Protein AF-A0A7J7LJ25-F1 (afdb_monomer)

Mean predicted aligned error: 8.18 Å

pLDDT: mean 85.28, std 13.76, range [39.88, 95.25]

Secondary structure (DSSP, 8-state):
-EETTEEP-TT--EEEEEE-TTS-EEEEESS-EEEEES-----S------SS------

Radius of gyration: 17.88 Å; Cα contacts (8 Å, |Δi|>4): 57; chains: 1; bounding box: 58×24×29 Å

Sequence (58 aa):
MSLRRIDFHTVESPQAILKAPDGSLSLKTNKGNINGLSHIMFATGHRPDTKGNGSSCN

Foldseek 3Di:
DDDPNDDDDPPWDFDDWDQDPVRWIWTQTPVGIDTRHNDDDDPPDDDPPPPPDPPPDD

Organism: NCBI:txid39325

Structure (mmCIF, N/CA/C/O backbone):
data_AF-A0A7J7LJ25-F1
#
_entry.id   AF-A0A7J7LJ25-F1
#
loop_
_atom_site.group_PDB
_atom_site.id
_atom_site.type_symbol
_atom_site.label_atom_id
_atom_site.label_alt_id
_atom_site.label_comp_id
_atom_site.label_asym_id
_atom_site.label_entity_id
_at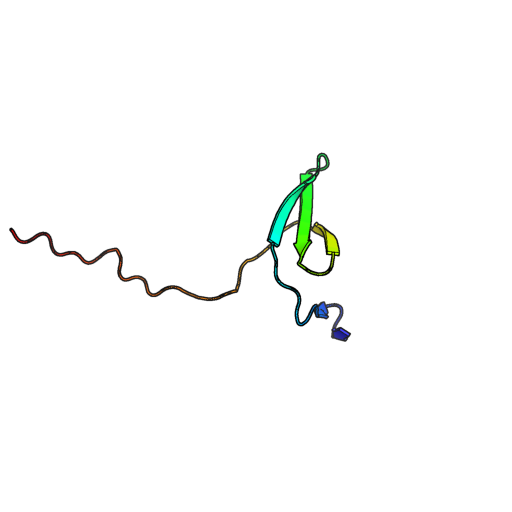om_site.label_seq_id
_atom_site.pdbx_PDB_ins_code
_atom_site.Cartn_x
_atom_site.Cartn_y
_atom_site.Cartn_z
_atom_site.occupancy
_atom_site.B_iso_or_equiv
_atom_site.auth_seq_id
_atom_site.auth_comp_id
_atom_site.auth_asym_id
_atom_site.auth_atom_id
_atom_site.pdbx_PDB_model_num
ATOM 1 N N . MET A 1 1 ? -13.682 -1.841 -6.384 1.00 69.56 1 MET A N 1
ATOM 2 C CA . MET A 1 1 ? -14.222 -3.078 -7.003 1.00 69.56 1 MET A CA 1
ATOM 3 C C . MET A 1 1 ? -13.794 -4.227 -6.117 1.00 69.56 1 MET A C 1
ATOM 5 O O . MET A 1 1 ? -12.623 -4.241 -5.772 1.00 69.56 1 MET A O 1
ATOM 9 N N . SER A 1 2 ? -14.690 -5.123 -5.708 1.00 79.44 2 SER A N 1
ATOM 10 C CA . SER A 1 2 ? -14.337 -6.216 -4.798 1.00 79.44 2 SER A CA 1
ATOM 11 C C . SER A 1 2 ? -14.361 -7.561 -5.525 1.00 79.44 2 SER A C 1
ATOM 13 O O . SER A 1 2 ? -15.305 -7.873 -6.249 1.00 79.44 2 SER A O 1
ATOM 15 N N . LEU A 1 3 ? -13.309 -8.367 -5.370 1.00 85.75 3 LEU A N 1
ATOM 16 C CA . LEU A 1 3 ? -13.264 -9.741 -5.878 1.00 85.75 3 LEU A CA 1
ATOM 17 C C . LEU A 1 3 ? -12.702 -10.644 -4.787 1.00 85.75 3 LEU A C 1
ATOM 19 O O . LEU A 1 3 ? -11.659 -10.344 -4.220 1.00 85.75 3 LEU A O 1
ATOM 23 N N . ARG A 1 4 ? -13.383 -11.752 -4.474 1.00 91.25 4 ARG A N 1
ATOM 24 C CA . ARG A 1 4 ? -12.947 -12.702 -3.428 1.00 91.25 4 ARG A CA 1
ATOM 25 C C . ARG A 1 4 ? -12.610 -12.025 -2.083 1.00 91.25 4 ARG A C 1
ATOM 27 O O . ARG A 1 4 ? -11.672 -12.438 -1.412 1.00 91.25 4 ARG A O 1
ATOM 34 N N . ARG A 1 5 ? -13.396 -11.013 -1.684 1.00 90.50 5 ARG A N 1
ATOM 35 C CA . ARG A 1 5 ? -13.194 -10.196 -0.462 1.00 90.50 5 ARG A CA 1
ATOM 36 C C . ARG A 1 5 ? -11.935 -9.314 -0.470 1.00 90.50 5 ARG A C 1
ATOM 38 O O . ARG A 1 5 ? -11.510 -8.858 0.584 1.00 90.50 5 ARG A O 1
ATOM 45 N N . ILE A 1 6 ? -11.349 -9.080 -1.640 1.00 89.81 6 ILE A N 1
ATOM 46 C CA . ILE A 1 6 ? -10.251 -8.136 -1.838 1.00 89.81 6 ILE A CA 1
ATOM 47 C C . ILE A 1 6 ? -10.827 -6.887 -2.486 1.00 89.81 6 ILE A C 1
ATOM 49 O O . ILE A 1 6 ? -11.422 -6.978 -3.563 1.00 89.81 6 ILE A O 1
ATOM 53 N N . ASP A 1 7 ? -10.634 -5.740 -1.844 1.00 90.06 7 ASP A N 1
ATOM 54 C CA . ASP A 1 7 ? -10.998 -4.441 -2.394 1.00 90.06 7 ASP A CA 1
ATOM 55 C C . ASP A 1 7 ? -9.854 -3.866 -3.225 1.00 90.06 7 ASP A C 1
ATOM 57 O O . ASP A 1 7 ? -8.741 -3.633 -2.752 1.00 90.06 7 ASP A O 1
ATOM 61 N N . PHE A 1 8 ? -10.140 -3.649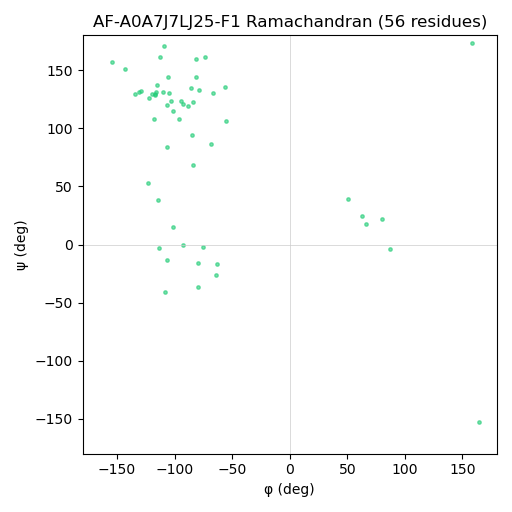 -4.506 1.00 89.38 8 PHE A N 1
ATOM 62 C CA . PHE A 1 8 ? -9.211 -3.048 -5.448 1.00 89.38 8 PHE A CA 1
ATOM 63 C C . PHE A 1 8 ? -9.431 -1.540 -5.507 1.00 89.38 8 PHE A C 1
ATOM 65 O O . PHE A 1 8 ? -10.506 -1.066 -5.899 1.00 89.38 8 PHE A O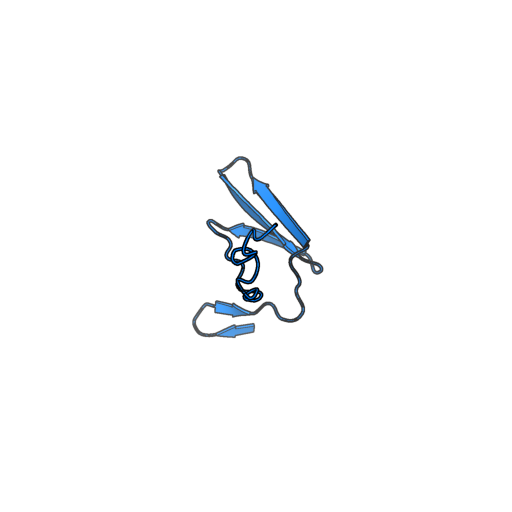 1
ATOM 72 N N . HIS A 1 9 ? -8.361 -0.821 -5.177 1.00 90.06 9 HIS A N 1
ATOM 73 C CA . HIS A 1 9 ? -8.248 0.631 -5.205 1.00 90.06 9 HIS A CA 1
ATOM 74 C C . HIS A 1 9 ? -7.366 1.049 -6.386 1.00 90.06 9 HIS A C 1
ATOM 76 O O . 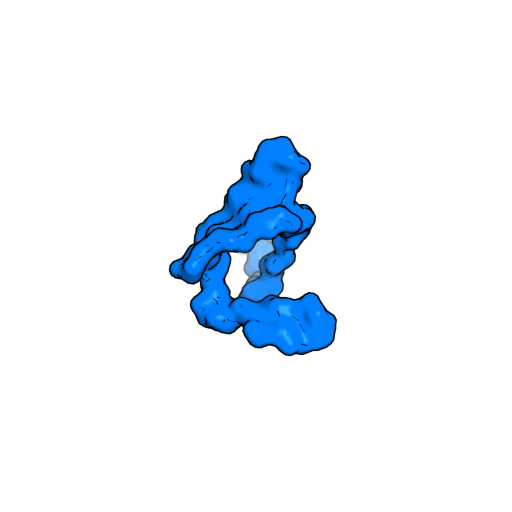HIS A 1 9 ? -6.154 1.217 -6.268 1.00 90.06 9 HIS A O 1
ATOM 82 N N . THR A 1 10 ? -7.961 1.149 -7.575 1.00 87.12 10 THR A N 1
ATOM 83 C CA . THR A 1 10 ? -7.236 1.546 -8.790 1.00 87.12 10 THR A CA 1
ATOM 84 C C . THR A 1 10 ? -7.077 3.063 -8.867 1.00 87.12 10 THR A C 1
ATOM 86 O O . THR A 1 10 ? -8.001 3.819 -8.543 1.00 87.12 10 THR A O 1
ATOM 89 N N . VAL A 1 11 ? -5.933 3.524 -9.384 1.00 88.81 11 VAL A N 1
ATOM 90 C CA . VAL A 1 11 ? -5.607 4.962 -9.494 1.00 88.81 11 VAL A CA 1
ATOM 91 C C . VAL A 1 11 ? -5.523 5.643 -8.115 1.00 88.81 11 VAL A C 1
ATOM 93 O O . VAL A 1 11 ? -5.746 6.846 -7.977 1.00 88.81 11 VAL A O 1
ATOM 96 N N . GLU A 1 12 ? -5.237 4.863 -7.075 1.00 90.81 12 GLU A N 1
ATOM 97 C CA . GLU A 1 12 ? -4.876 5.367 -5.755 1.00 90.81 12 GLU A CA 1
ATOM 98 C C . GLU A 1 12 ? -3.374 5.197 -5.541 1.00 90.81 12 GLU A C 1
ATOM 100 O O . GLU A 1 12 ? -2.817 4.126 -5.777 1.00 90.81 12 GLU A O 1
ATOM 105 N N . SER A 1 13 ? -2.713 6.270 -5.117 1.00 90.12 13 SER A N 1
ATOM 106 C CA . SER A 1 13 ? -1.284 6.285 -4.816 1.00 90.12 13 SER A CA 1
ATOM 107 C C . SER A 1 13 ? -1.076 6.589 -3.332 1.00 90.12 13 SER A C 1
ATOM 109 O O . SER A 1 13 ? -1.616 7.598 -2.857 1.00 90.12 13 SER A O 1
ATOM 111 N N . PRO A 1 14 ? -0.291 5.779 -2.601 1.00 92.06 14 PRO A N 1
ATOM 112 C CA . PRO A 1 14 ? 0.021 6.050 -1.204 1.00 92.06 14 PRO A CA 1
ATOM 113 C C . PRO A 1 14 ? 0.874 7.322 -1.088 1.00 92.06 14 PRO A C 1
ATOM 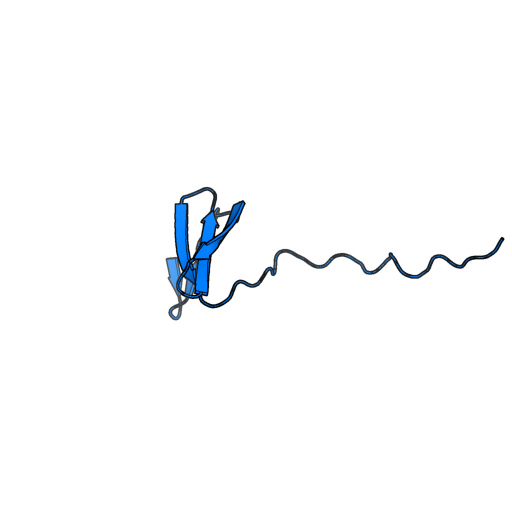115 O O . PRO A 1 14 ? 1.865 7.478 -1.796 1.00 92.06 14 PRO A O 1
ATOM 118 N N . GLN A 1 15 ? 0.478 8.235 -0.202 1.00 93.50 15 GLN A N 1
ATOM 119 C CA . GLN A 1 15 ? 1.168 9.502 0.064 1.00 93.50 15 GLN A CA 1
ATOM 120 C C . GLN A 1 15 ? 1.861 9.508 1.427 1.00 93.50 15 GLN A C 1
ATOM 122 O O . GLN A 1 15 ? 2.971 10.017 1.547 1.00 93.50 15 GLN A O 1
ATOM 127 N N . ALA A 1 16 ? 1.213 8.966 2.461 1.00 93.75 16 ALA A N 1
ATOM 128 C CA . ALA A 1 16 ? 1.770 8.910 3.809 1.00 93.75 16 ALA A CA 1
ATOM 129 C C . ALA A 1 16 ? 1.172 7.754 4.616 1.00 93.75 16 ALA A C 1
ATOM 131 O O . ALA A 1 16 ? 0.060 7.304 4.340 1.00 93.75 16 ALA A O 1
ATOM 132 N N . ILE A 1 17 ? 1.899 7.312 5.642 1.00 94.25 17 ILE A N 1
ATOM 133 C CA . ILE A 1 17 ? 1.419 6.344 6.632 1.00 94.25 17 ILE A CA 1
ATOM 134 C C . ILE A 1 17 ? 1.461 7.013 8.001 1.00 94.25 17 ILE A C 1
ATOM 136 O O . ILE A 1 17 ? 2.484 7.572 8.393 1.00 94.25 17 ILE A O 1
ATOM 140 N N . LEU A 1 18 ? 0.348 6.945 8.723 1.00 94.56 18 LEU A N 1
ATOM 141 C CA . LEU A 1 18 ? 0.195 7.462 10.075 1.00 94.56 18 LEU A CA 1
ATOM 142 C C . LEU A 1 18 ? -0.061 6.299 11.027 1.00 94.56 18 LEU A C 1
ATOM 144 O O . LEU A 1 18 ? -0.847 5.402 10.728 1.00 94.56 18 LEU A O 1
ATOM 148 N N . LYS A 1 19 ? 0.595 6.324 12.186 1.00 94.50 19 LYS A N 1
ATOM 149 C CA . LYS A 1 19 ? 0.345 5.364 13.259 1.00 94.50 19 LYS A CA 1
ATOM 150 C C . LYS A 1 19 ? -0.665 5.965 14.229 1.00 94.50 19 LYS A C 1
ATOM 152 O O . LYS A 1 19 ? -0.440 7.056 14.750 1.00 94.50 19 LYS A O 1
ATOM 157 N N . ALA A 1 20 ? -1.767 5.265 14.449 1.00 91.25 20 ALA A N 1
ATOM 158 C CA . ALA A 1 20 ? -2.789 5.671 15.394 1.00 91.25 20 ALA A CA 1
ATOM 159 C C . ALA A 1 20 ? -2.401 5.277 16.839 1.00 91.25 20 ALA A C 1
ATOM 161 O O . ALA A 1 20 ? -1.550 4.401 17.041 1.00 91.25 20 ALA A O 1
ATOM 162 N N . PRO A 1 21 ? -2.994 5.925 17.862 1.00 92.06 21 PRO A N 1
ATOM 163 C CA . PRO A 1 21 ? -2.668 5.672 19.270 1.00 92.06 21 PRO A CA 1
ATOM 164 C C . PRO A 1 21 ? -3.004 4.252 19.741 1.00 92.06 21 PRO A C 1
ATOM 166 O O . PRO A 1 21 ? -2.377 3.744 20.664 1.00 92.06 21 PRO A O 1
ATOM 169 N N . ASP A 1 22 ? -3.975 3.609 19.093 1.00 91.44 22 ASP A N 1
ATOM 170 C CA . ASP A 1 22 ? -4.383 2.219 19.322 1.00 91.44 22 ASP A CA 1
ATOM 171 C C . ASP A 1 22 ? -3.397 1.193 18.728 1.00 91.44 22 ASP A C 1
ATOM 173 O O . ASP A 1 22 ? -3.575 -0.013 18.882 1.00 91.44 22 ASP A O 1
ATOM 177 N N . GLY A 1 23 ? -2.346 1.665 18.049 1.00 91.00 23 GLY A N 1
ATOM 178 C CA . GLY A 1 23 ? -1.350 0.834 17.384 1.00 91.00 23 GLY A CA 1
ATOM 179 C C . GLY A 1 23 ? -1.717 0.442 15.954 1.00 91.00 23 GLY A C 1
ATOM 180 O O . GLY A 1 23 ? -0.876 -0.154 15.280 1.00 91.00 23 GLY A O 1
ATOM 181 N N . SER A 1 24 ? -2.907 0.804 15.467 1.00 94.56 24 SER A N 1
ATOM 182 C CA . SER A 1 24 ? -3.297 0.587 14.075 1.00 94.56 24 SER A CA 1
ATOM 183 C C . SER A 1 24 ? -2.592 1.563 13.127 1.00 94.56 24 SER A C 1
ATOM 185 O O . SER A 1 24 ? -2.046 2.598 13.525 1.00 94.56 24 SER A O 1
ATOM 187 N N . LEU A 1 25 ? -2.570 1.219 11.843 1.00 94.88 25 LEU A N 1
ATOM 188 C CA . LEU A 1 25 ? -2.011 2.036 10.777 1.00 94.88 25 LEU A CA 1
ATOM 189 C C . LEU A 1 25 ? -3.129 2.666 9.952 1.00 94.88 25 LEU A C 1
ATOM 191 O O . LEU A 1 25 ? -4.174 2.070 9.677 1.00 94.88 25 LEU A O 1
ATOM 195 N N . SER A 1 26 ? -2.867 3.885 9.513 1.00 94.75 26 SER A N 1
ATOM 196 C CA . SER A 1 26 ? -3.705 4.631 8.597 1.00 94.75 26 SER A CA 1
ATOM 197 C C . SER A 1 26 ? -2.886 5.016 7.368 1.00 94.75 26 SER A C 1
ATOM 199 O O . SER A 1 26 ? -1.804 5.592 7.482 1.00 94.75 26 SER A O 1
ATOM 201 N N . LEU A 1 27 ? -3.383 4.659 6.187 1.00 93.88 27 LEU A N 1
ATOM 202 C CA . LEU A 1 27 ? -2.767 4.942 4.900 1.00 93.88 27 LEU A CA 1
ATOM 203 C C . LEU A 1 27 ? -3.475 6.125 4.241 1.00 93.88 27 LEU A 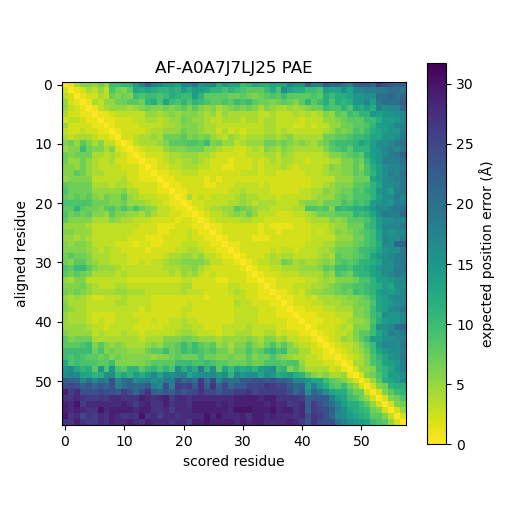C 1
ATOM 205 O O . LEU A 1 27 ? -4.636 6.024 3.842 1.00 93.88 27 LEU A O 1
ATOM 209 N N . LYS A 1 28 ? -2.750 7.227 4.071 1.00 94.81 28 LYS A N 1
ATOM 210 C CA . LYS A 1 28 ? -3.199 8.376 3.290 1.00 94.81 28 LYS A CA 1
ATOM 211 C C . LYS A 1 28 ? -2.901 8.137 1.821 1.00 94.81 28 LYS A C 1
ATOM 213 O O . LYS A 1 28 ? -1.742 7.950 1.448 1.00 94.81 28 LYS A O 1
ATOM 218 N N . THR A 1 29 ? -3.929 8.183 0.990 1.00 93.00 29 THR A N 1
ATOM 219 C CA . THR A 1 29 ? -3.831 8.131 -0.468 1.00 93.00 29 THR A CA 1
ATOM 220 C C . THR A 1 29 ? -4.181 9.493 -1.067 1.00 93.00 29 THR A C 1
ATOM 222 O O . THR A 1 29 ? -4.648 10.405 -0.386 1.00 93.00 29 THR A O 1
ATOM 225 N N . ASN A 1 30 ? -3.958 9.653 -2.368 1.00 92.94 30 ASN A N 1
ATOM 226 C CA . ASN A 1 30 ? -4.382 10.844 -3.111 1.00 92.94 30 ASN A CA 1
ATOM 227 C C . ASN A 1 30 ? -5.907 11.040 -3.157 1.00 92.94 30 ASN A C 1
ATOM 229 O O . ASN A 1 30 ? -6.354 12.132 -3.500 1.00 92.94 30 ASN A O 1
ATOM 233 N N . LYS A 1 31 ? -6.699 10.006 -2.851 1.00 90.88 31 LYS A N 1
ATOM 234 C CA . LYS A 1 31 ? -8.166 10.068 -2.878 1.00 90.88 31 LYS A CA 1
ATOM 235 C C . LYS A 1 31 ? -8.806 10.100 -1.493 1.00 90.88 31 LYS A C 1
ATOM 237 O O . LYS A 1 31 ? -9.989 10.409 -1.394 1.00 90.88 31 LYS A O 1
ATOM 242 N N . GLY A 1 32 ? -8.058 9.804 -0.434 1.00 91.00 32 GLY A N 1
ATOM 243 C CA . GLY A 1 32 ? -8.602 9.776 0.915 1.00 91.00 32 GLY A CA 1
ATOM 244 C C . GLY A 1 32 ? -7.693 9.063 1.902 1.00 91.00 32 GLY A C 1
ATOM 245 O O . GLY A 1 32 ? -6.476 9.035 1.746 1.00 91.00 32 GLY A O 1
ATOM 246 N N . ASN A 1 33 ? -8.299 8.509 2.946 1.00 91.31 33 ASN A N 1
ATOM 247 C CA . ASN A 1 33 ? -7.586 7.877 4.044 1.00 91.31 33 ASN A CA 1
ATOM 248 C C . ASN A 1 33 ? -8.197 6.501 4.321 1.00 91.31 33 ASN A C 1
ATOM 250 O O . ASN A 1 33 ? -9.415 6.380 4.4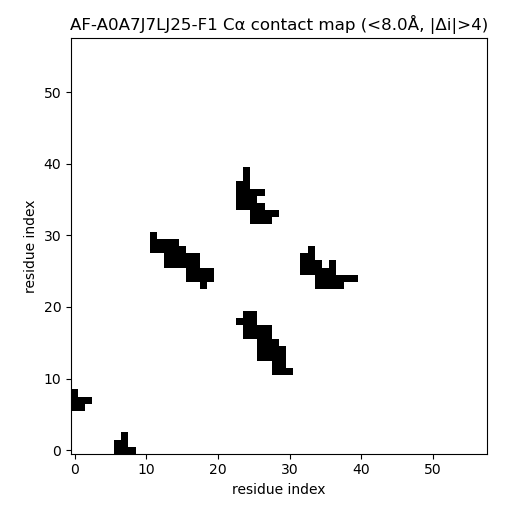47 1.00 91.31 33 ASN A O 1
ATOM 254 N N . ILE A 1 34 ? -7.351 5.481 4.422 1.00 92.00 34 ILE A N 1
ATOM 255 C CA . ILE A 1 34 ? -7.733 4.118 4.791 1.00 92.00 34 ILE A CA 1
ATOM 256 C C . ILE A 1 34 ? -7.241 3.895 6.217 1.00 92.00 34 ILE A C 1
ATOM 258 O O . ILE A 1 34 ? -6.048 4.009 6.481 1.00 92.00 34 ILE A O 1
ATOM 262 N N . ASN A 1 35 ? -8.142 3.598 7.146 1.00 92.31 35 ASN A N 1
ATOM 263 C CA . ASN A 1 35 ? -7.819 3.470 8.568 1.00 92.31 35 ASN A CA 1
ATOM 264 C C . ASN A 1 35 ? -7.974 2.016 9.037 1.00 92.31 35 ASN A C 1
ATOM 266 O O . ASN A 1 35 ? -8.671 1.230 8.400 1.00 92.31 35 ASN A O 1
ATOM 270 N N . GLY A 1 36 ? -7.356 1.674 10.172 1.00 92.56 36 GLY A N 1
ATOM 271 C CA . GLY A 1 36 ? -7.540 0.370 10.820 1.00 92.56 36 GLY A CA 1
ATOM 272 C C . GLY A 1 36 ? -6.723 -0.768 10.203 1.00 92.56 36 GLY A C 1
ATOM 273 O O . GLY A 1 36 ? -7.070 -1.936 10.364 1.00 92.56 36 GLY A O 1
ATOM 274 N N . LEU A 1 37 ? -5.642 -0.454 9.487 1.00 93.06 37 LEU A N 1
ATOM 275 C CA . LEU A 1 37 ? -4.751 -1.457 8.910 1.00 93.06 37 LEU A CA 1
ATOM 276 C C . LEU A 1 37 ? -3.823 -2.005 9.998 1.00 93.06 37 LEU A C 1
ATOM 278 O O . LEU A 1 37 ? -3.207 -1.241 10.735 1.00 93.06 37 LEU A O 1
ATOM 282 N N . SER A 1 38 ? -3.678 -3.325 10.089 1.00 95.25 38 SER A N 1
ATOM 283 C CA . SER A 1 38 ? -2.690 -3.932 10.993 1.00 95.25 38 SER A CA 1
ATOM 284 C C . SER A 1 38 ? -1.279 -3.900 10.398 1.00 95.25 38 SER A C 1
ATOM 286 O O . SER A 1 38 ? -0.308 -3.677 11.112 1.00 95.25 38 SER A O 1
ATOM 288 N N . HIS A 1 39 ? -1.170 -4.094 9.081 1.00 94.25 39 HIS A N 1
ATOM 289 C CA . HIS A 1 39 ? 0.091 -4.155 8.348 1.00 94.25 39 HIS A CA 1
ATOM 290 C C . HIS A 1 39 ? -0.062 -3.505 6.971 1.00 94.25 39 HIS A C 1
ATOM 292 O O . HIS A 1 39 ? -1.143 -3.521 6.382 1.00 94.25 39 HIS A O 1
ATOM 298 N N . ILE A 1 40 ? 1.036 -2.959 6.444 1.00 92.81 40 ILE A N 1
ATOM 299 C CA . ILE A 1 40 ? 1.120 -2.387 5.095 1.00 92.81 40 ILE A CA 1
ATOM 300 C C . ILE A 1 40 ? 2.339 -3.002 4.404 1.00 92.81 40 ILE A C 1
ATOM 302 O O . ILE A 1 40 ? 3.422 -3.041 4.983 1.00 92.81 40 ILE A O 1
ATOM 306 N N . MET A 1 41 ? 2.166 -3.477 3.168 1.00 94.50 41 MET A N 1
ATOM 307 C CA . MET A 1 41 ? 3.234 -4.057 2.353 1.00 94.50 41 MET A CA 1
ATOM 308 C C . MET A 1 41 ? 3.462 -3.204 1.105 1.00 94.50 41 MET A C 1
ATOM 310 O O . MET A 1 41 ? 2.518 -2.882 0.385 1.00 94.50 41 MET A O 1
ATOM 314 N N . PHE A 1 42 ? 4.722 -2.870 0.826 1.00 90.81 42 PHE A N 1
ATOM 315 C CA . PHE A 1 42 ? 5.108 -2.188 -0.406 1.00 90.81 42 PHE A CA 1
ATOM 316 C C . PHE A 1 42 ? 5.579 -3.208 -1.440 1.00 90.81 42 PHE A C 1
ATOM 318 O O . PHE A 1 42 ? 6.668 -3.759 -1.327 1.00 90.81 42 PHE A O 1
ATOM 325 N N . ALA A 1 43 ? 4.755 -3.430 -2.461 1.00 92.50 43 ALA A N 1
ATOM 326 C CA . ALA A 1 43 ? 5.057 -4.299 -3.599 1.00 92.50 43 ALA A CA 1
ATOM 327 C C . ALA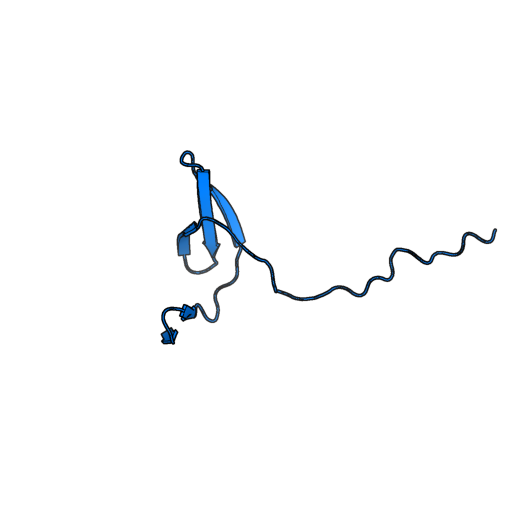 A 1 43 ? 5.163 -3.491 -4.910 1.00 92.50 43 ALA A C 1
ATOM 329 O O . ALA A 1 43 ? 4.680 -3.916 -5.954 1.00 92.50 43 ALA A O 1
ATOM 330 N N . THR A 1 44 ? 5.744 -2.285 -4.850 1.00 88.56 44 THR A N 1
ATOM 331 C CA . THR A 1 44 ? 5.799 -1.333 -5.980 1.00 88.56 44 THR A CA 1
ATOM 332 C C . THR A 1 44 ? 6.886 -1.647 -7.009 1.00 88.56 44 THR A C 1
ATOM 334 O O . THR A 1 44 ? 6.838 -1.125 -8.119 1.00 88.56 44 THR A O 1
ATOM 337 N N . GLY A 1 45 ? 7.862 -2.488 -6.667 1.00 89.81 45 GLY A N 1
ATOM 338 C CA . GLY A 1 45 ? 8.918 -2.924 -7.578 1.00 89.81 45 GLY A CA 1
ATOM 339 C C . GLY A 1 45 ? 10.159 -3.428 -6.847 1.00 89.81 45 GLY A C 1
ATOM 340 O O . GLY A 1 45 ? 10.268 -3.310 -5.628 1.00 89.81 45 GLY A O 1
ATOM 341 N N . HIS A 1 46 ? 11.107 -3.977 -7.608 1.00 86.75 46 HIS A N 1
ATOM 342 C CA . HIS A 1 46 ? 12.397 -4.448 -7.105 1.00 86.75 46 HIS A CA 1
ATOM 343 C C . HIS A 1 46 ? 13.525 -3.636 -7.744 1.00 86.75 46 HIS A C 1
ATOM 345 O O . HIS A 1 46 ? 13.579 -3.496 -8.967 1.00 86.75 46 HIS A O 1
ATOM 351 N N . ARG A 1 47 ? 14.440 -3.098 -6.933 1.00 87.00 47 ARG A N 1
ATOM 352 C CA . ARG A 1 47 ? 15.638 -2.423 -7.446 1.00 87.00 47 ARG A CA 1
ATOM 353 C C . ARG A 1 47 ? 16.734 -3.467 -7.701 1.00 87.00 47 ARG A C 1
ATOM 355 O O . ARG A 1 47 ? 16.938 -4.308 -6.830 1.00 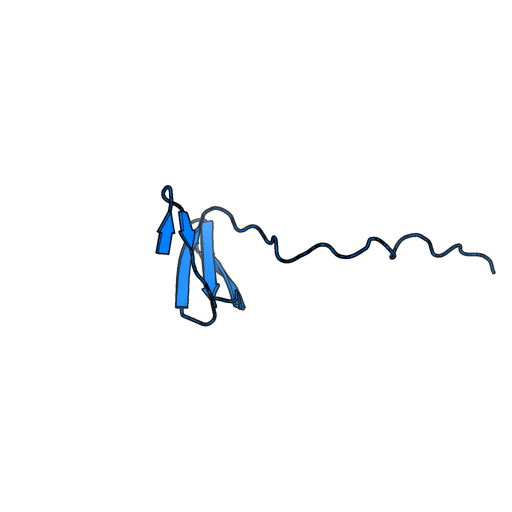87.00 47 ARG A O 1
ATOM 362 N N . PRO A 1 48 ? 17.449 -3.433 -8.841 1.00 84.25 48 PRO A N 1
ATOM 363 C CA . PRO A 1 48 ? 18.620 -4.283 -9.048 1.00 84.25 48 PRO A CA 1
ATOM 364 C C . PRO A 1 48 ? 19.657 -4.075 -7.936 1.00 84.25 48 PRO A C 1
ATOM 366 O O . PRO A 1 48 ? 19.942 -2.932 -7.564 1.00 84.25 48 PRO A O 1
ATOM 369 N N . ASP A 1 49 ? 20.222 -5.164 -7.417 1.00 78.94 49 ASP A N 1
ATOM 370 C CA . ASP A 1 49 ? 21.184 -5.130 -6.311 1.00 78.94 49 ASP A CA 1
ATOM 371 C C . ASP A 1 49 ? 22.616 -4.866 -6.806 1.00 78.94 49 ASP A C 1
ATOM 373 O O . ASP A 1 49 ? 23.486 -5.731 -6.811 1.00 78.94 49 ASP A O 1
ATOM 377 N N . THR A 1 50 ? 22.851 -3.651 -7.304 1.00 75.12 50 THR A N 1
ATOM 378 C CA . THR A 1 50 ? 24.140 -3.245 -7.893 1.00 75.12 50 THR A CA 1
ATOM 379 C C . THR A 1 50 ? 24.998 -2.407 -6.944 1.00 75.12 50 THR A C 1
ATOM 381 O O . THR A 1 50 ? 25.903 -1.707 -7.390 1.00 75.12 50 THR A O 1
ATOM 384 N N . LYS A 1 51 ? 24.690 -2.383 -5.640 1.00 66.75 51 LYS A N 1
ATOM 385 C CA . LYS A 1 51 ? 25.395 -1.524 -4.668 1.00 66.75 51 LYS A CA 1
ATOM 386 C C . LYS A 1 51 ? 26.574 -2.207 -3.958 1.00 66.75 51 LYS A C 1
ATOM 388 O O . LYS A 1 51 ? 27.229 -1.549 -3.158 1.00 66.75 51 LYS A O 1
ATOM 393 N N . GLY A 1 52 ? 26.864 -3.478 -4.246 1.00 63.97 52 GLY A N 1
ATOM 394 C CA . GLY A 1 52 ? 27.817 -4.287 -3.470 1.00 63.97 52 GLY A CA 1
ATOM 395 C C . GLY A 1 52 ? 29.112 -4.714 -4.169 1.00 63.97 52 GLY A C 1
ATOM 396 O O . GLY A 1 52 ? 29.952 -5.339 -3.536 1.00 63.97 52 GLY A O 1
ATOM 397 N N . ASN A 1 53 ? 29.310 -4.410 -5.448 1.00 61.78 53 ASN A N 1
ATOM 398 C CA . ASN A 1 53 ? 30.450 -4.892 -6.240 1.00 61.78 53 ASN A CA 1
ATOM 399 C C . ASN A 1 53 ? 31.250 -3.727 -6.837 1.00 61.78 53 ASN A C 1
ATOM 401 O O . ASN A 1 53 ? 31.519 -3.655 -8.031 1.00 61.78 53 ASN A O 1
ATOM 405 N N . GLY A 1 54 ? 31.644 -2.804 -5.959 1.00 52.03 54 GLY A N 1
ATOM 406 C CA . GLY A 1 54 ? 32.807 -1.956 -6.184 1.00 52.03 54 GLY A CA 1
ATOM 407 C C . GLY A 1 54 ? 34.042 -2.715 -5.721 1.00 52.03 54 GLY A C 1
ATOM 408 O O . GLY A 1 54 ? 34.363 -2.706 -4.536 1.00 52.03 54 GLY A O 1
ATOM 409 N N . SER A 1 55 ? 34.712 -3.407 -6.638 1.00 54.72 55 SER A N 1
ATOM 410 C CA . SER A 1 55 ? 36.077 -3.877 -6.425 1.00 54.72 55 SER A CA 1
ATOM 411 C C . SER A 1 55 ? 36.926 -2.658 -6.063 1.00 54.72 55 SER A C 1
ATOM 413 O O . SER A 1 55 ? 37.200 -1.818 -6.916 1.00 54.72 55 SER A O 1
ATOM 415 N N . SER A 1 56 ? 37.303 -2.533 -4.793 1.00 51.22 56 SER A N 1
ATOM 416 C CA . SER A 1 56 ? 38.352 -1.615 -4.360 1.00 51.22 56 SER A CA 1
ATOM 417 C C . SER A 1 56 ? 39.675 -2.137 -4.917 1.00 51.22 56 SER A C 1
ATOM 419 O O . SER A 1 56 ? 40.373 -2.904 -4.259 1.00 51.22 56 SER A O 1
ATOM 421 N N . CYS A 1 57 ? 39.998 -1.759 -6.149 1.00 42.38 57 CYS A N 1
ATOM 422 C CA . CYS A 1 57 ? 41.346 -1.850 -6.684 1.00 42.38 57 CYS A CA 1
ATOM 423 C C . CYS A 1 57 ? 41.818 -0.434 -7.017 1.00 42.38 57 CYS A C 1
ATOM 425 O O . CYS A 1 57 ? 41.380 0.137 -8.013 1.00 42.38 57 CYS A O 1
ATOM 427 N N . ASN A 1 58 ? 42.749 0.021 -6.171 1.00 39.88 58 ASN A N 1
ATOM 428 C CA . ASN A 1 58 ? 43.580 1.231 -6.215 1.00 39.88 58 ASN A CA 1
ATOM 429 C C . ASN A 1 58 ? 42.910 2.561 -5.863 1.00 39.88 58 ASN A C 1
ATOM 431 O O . ASN A 1 58 ? 42.120 3.087 -6.673 1.00 39.88 58 ASN A O 1
#

Solvent-accessible surface area (backbone atoms only — not comparable to full-atom values): 4147 Å² total; per-residue (Å²): 94,75,56,98,91,40,76,53,70,79,99,58,48,85,74,48,79,45,78,45,96,88,69,32,32,28,44,32,36,82,84,47,73,50,71,78,34,88,76,87,85,89,85,88,77,84,80,82,88,76,85,80,77,76,80,90,74,133

Nearest PDB structures (foldseek):
  6qp9-assembly1_B  TM=6.588E-01  e=2.031E+00  Drosophila melanogaster
  6jhu-assembly1_A-2  TM=4.752E-01  e=7.748E-01  Leishmania major
  3kif-assembly1_C  TM=7.071E-01  e=3.620E+00  synthetic construct
  5uib-assembly1_A  TM=4.993E-01  e=3.395E+00  Rhizobium rhizogenes K84